Protein AF-A0A950MM00-F1 (afdb_monomer_lite)

Foldseek 3Di:
DDDDDPPPPDDDDDPPDDPVVVLVVCVVVVQFDADPVGDTHGDPPPDPDDPQQPDEDDCDPVCNVPDPDDNRHD

Sequence (74 aa):
MLTVSPQLKAARIFENLSPAELYEHALARGEGVFGADGQLLVDTGEHTGRSPNDKFFVREPSSEAHIAWGKTNK

Radius of gyration: 20.84 Å; chains: 1; bounding box: 42×49×41 Å

pLDDT: mean 91.72, std 13.13, range [42.5, 98.44]

Secondary structure (DSSP, 8-state):
---------PPPP--S--HHHHHHHHHHTTS-EE-TTS-EE---TT--S--GGG------TTTGGGS--SSS--

Structure (mmCIF, N/CA/C/O backbone):
data_AF-A0A950MM00-F1
#
_entry.id   AF-A0A950MM00-F1
#
loop_
_atom_site.group_PDB
_atom_site.id
_atom_site.type_symbol
_atom_site.label_atom_id
_atom_site.label_alt_id
_atom_site.label_comp_id
_atom_site.label_asym_id
_atom_site.label_entity_id
_atom_site.label_seq_id
_atom_site.pdbx_PDB_ins_code
_atom_site.Cartn_x
_atom_site.Cartn_y
_atom_site.Cartn_z
_atom_site.occupancy
_atom_site.B_iso_or_equiv
_atom_site.auth_seq_id
_atom_site.auth_comp_id
_atom_site.auth_asym_id
_atom_site.auth_atom_id
_atom_site.pdbx_PDB_model_num
ATOM 1 N N . MET A 1 1 ? 22.868 41.094 3.835 1.00 42.50 1 MET A N 1
ATOM 2 C CA . MET A 1 1 ? 21.550 40.862 3.213 1.00 42.50 1 MET A CA 1
ATOM 3 C C . MET A 1 1 ? 21.170 39.423 3.529 1.00 42.50 1 MET A C 1
ATOM 5 O O . MET A 1 1 ? 21.841 38.515 3.064 1.00 42.50 1 MET A O 1
ATOM 9 N N . LEU A 1 2 ? 20.232 39.239 4.458 1.00 46.84 2 LEU A N 1
ATOM 10 C CA . LEU A 1 2 ? 19.719 37.938 4.894 1.00 46.84 2 LEU A CA 1
ATOM 11 C C . LEU A 1 2 ? 18.920 37.289 3.762 1.00 46.84 2 LEU A C 1
ATOM 13 O O . LEU A 1 2 ? 18.029 37.942 3.230 1.00 46.84 2 LEU A O 1
ATOM 17 N N . THR A 1 3 ? 19.112 35.998 3.497 1.00 47.28 3 THR A N 1
ATOM 18 C CA . THR A 1 3 ? 17.955 35.096 3.392 1.00 47.28 3 THR A CA 1
ATOM 19 C C . THR A 1 3 ? 18.367 33.710 3.871 1.00 47.28 3 THR A C 1
ATOM 21 O O . THR A 1 3 ? 19.206 33.038 3.282 1.00 47.28 3 THR A O 1
ATOM 24 N N . VAL A 1 4 ? 17.809 33.345 5.017 1.00 55.69 4 VAL A N 1
ATOM 25 C CA . VAL A 1 4 ? 17.900 32.032 5.642 1.00 55.69 4 VAL A CA 1
ATOM 26 C C . VAL A 1 4 ? 17.186 31.036 4.727 1.00 55.69 4 VAL A C 1
ATOM 28 O O . VAL A 1 4 ? 16.034 31.266 4.362 1.00 55.69 4 VAL A O 1
ATOM 31 N N . SER A 1 5 ? 17.868 29.954 4.341 1.00 65.75 5 SER A N 1
ATOM 32 C CA . SER A 1 5 ? 17.242 28.797 3.694 1.00 65.75 5 SER A CA 1
ATOM 33 C C . SER A 1 5 ? 16.044 28.342 4.531 1.00 65.75 5 SER A C 1
ATOM 35 O O . SER A 1 5 ? 16.195 28.255 5.751 1.00 65.75 5 SER A O 1
ATOM 37 N N . PRO A 1 6 ? 14.874 28.043 3.941 1.00 67.56 6 PRO A N 1
ATOM 38 C CA . PRO A 1 6 ? 13.729 27.595 4.719 1.00 67.56 6 PRO A CA 1
ATOM 39 C C . PRO A 1 6 ? 14.121 26.331 5.488 1.00 67.56 6 PRO A C 1
ATOM 41 O O . PRO A 1 6 ? 14.450 25.308 4.889 1.00 67.56 6 PRO A O 1
ATOM 44 N N . GLN A 1 7 ? 14.131 26.401 6.822 1.00 64.44 7 GLN A N 1
ATOM 45 C CA . GLN A 1 7 ? 14.221 25.204 7.646 1.00 64.44 7 GLN A CA 1
ATOM 46 C C . GLN A 1 7 ? 12.999 24.343 7.322 1.00 64.44 7 GLN A C 1
ATOM 48 O O . GLN A 1 7 ? 11.876 24.669 7.708 1.00 64.44 7 GLN A O 1
ATOM 53 N N . LEU A 1 8 ? 13.222 23.248 6.596 1.00 69.75 8 LEU A N 1
ATOM 54 C CA . LEU A 1 8 ? 12.254 22.170 6.461 1.00 69.75 8 LEU A CA 1
ATOM 55 C C . LEU A 1 8 ? 11.909 21.698 7.873 1.00 69.75 8 LEU A C 1
ATOM 57 O O . LEU A 1 8 ? 12.722 21.076 8.555 1.00 69.75 8 LEU A O 1
ATOM 61 N N . LYS A 1 9 ? 10.703 22.031 8.334 1.00 68.88 9 LYS A N 1
ATOM 62 C CA . LYS A 1 9 ? 10.153 21.424 9.540 1.00 68.88 9 LYS A CA 1
ATOM 63 C C . LYS A 1 9 ? 9.934 19.952 9.218 1.00 68.88 9 LYS A C 1
ATOM 65 O O . LYS A 1 9 ? 9.039 19.619 8.445 1.00 68.88 9 LYS A O 1
ATOM 70 N N . ALA A 1 10 ? 10.771 19.089 9.780 1.00 76.38 10 ALA A N 1
ATOM 71 C CA . ALA A 1 10 ? 10.563 17.657 9.679 1.00 76.38 10 ALA A CA 1
ATOM 72 C C . ALA A 1 10 ? 9.197 17.312 10.290 1.00 76.38 10 ALA A C 1
ATOM 74 O O . ALA A 1 10 ? 8.858 17.777 11.385 1.00 76.38 10 ALA A O 1
ATOM 75 N N . ALA A 1 11 ? 8.405 16.522 9.568 1.00 85.56 11 ALA A N 1
ATOM 76 C CA . ALA A 1 11 ? 7.229 15.892 10.145 1.00 85.56 11 ALA A CA 1
ATOM 77 C C . ALA A 1 11 ? 7.654 15.007 11.328 1.00 85.56 11 ALA A C 1
ATOM 79 O O . ALA A 1 11 ? 8.793 14.537 11.392 1.00 85.56 11 ALA A O 1
ATOM 80 N N . ARG A 1 12 ? 6.742 14.782 12.279 1.00 91.19 12 ARG A N 1
ATOM 81 C CA . ARG A 1 12 ? 6.999 13.837 13.370 1.00 91.19 12 ARG A CA 1
ATOM 82 C C . ARG A 1 12 ? 7.210 12.442 12.777 1.00 91.19 12 ARG A C 1
ATOM 84 O O . ARG A 1 12 ? 6.385 11.990 11.987 1.00 91.19 12 ARG A O 1
ATOM 91 N N . ILE A 1 13 ? 8.295 11.786 13.178 1.00 93.31 13 ILE A N 1
ATOM 92 C CA . ILE A 1 13 ? 8.627 10.421 12.767 1.00 93.31 13 ILE A CA 1
ATOM 93 C C . ILE A 1 13 ? 8.115 9.461 13.842 1.00 93.31 13 ILE A C 1
ATOM 95 O O . ILE A 1 13 ? 8.357 9.680 15.029 1.00 93.31 13 ILE A O 1
ATOM 99 N N . PHE A 1 14 ? 7.406 8.420 13.414 1.00 94.94 14 PHE A N 1
ATOM 100 C CA . PHE A 1 14 ? 7.002 7.292 14.246 1.00 94.94 14 PHE A CA 1
ATOM 101 C C . PHE A 1 14 ? 7.615 6.028 13.639 1.00 94.94 14 PHE A C 1
ATOM 103 O O . PHE A 1 14 ? 7.383 5.743 12.465 1.00 94.94 14 PHE A O 1
ATOM 110 N N . GLU A 1 15 ? 8.421 5.298 14.403 1.00 96.62 15 GLU A N 1
ATOM 111 C CA . GLU A 1 15 ? 9.177 4.145 13.905 1.00 96.62 15 GLU A CA 1
ATOM 112 C C . GLU A 1 15 ? 8.606 2.845 14.472 1.00 96.62 15 GLU A C 1
ATOM 114 O O . GLU A 1 15 ? 8.343 2.763 15.667 1.00 96.62 15 GLU A O 1
ATOM 119 N N . ASN A 1 16 ? 8.449 1.823 13.621 1.00 97.12 16 ASN A N 1
ATOM 120 C CA . ASN A 1 16 ? 8.073 0.456 14.012 1.00 97.12 16 ASN A CA 1
ATOM 121 C C . ASN A 1 16 ? 6.846 0.356 14.941 1.00 97.12 16 ASN A C 1
ATOM 123 O O . ASN A 1 16 ? 6.820 -0.484 15.841 1.00 97.12 16 ASN A O 1
ATOM 127 N N . LEU A 1 17 ? 5.839 1.204 14.715 1.00 98.00 17 LEU A N 1
ATOM 128 C CA . LEU A 1 17 ? 4.580 1.173 15.456 1.00 98.00 17 LEU A CA 1
ATOM 129 C C . LEU A 1 17 ? 3.946 -0.220 15.411 1.00 98.00 17 LEU A C 1
ATOM 131 O O . LEU A 1 17 ? 3.942 -0.899 14.378 1.00 98.00 17 LEU A O 1
ATOM 135 N N . SER A 1 18 ? 3.358 -0.621 16.530 1.00 98.44 18 SER A N 1
ATOM 136 C CA . SER A 1 18 ? 2.501 -1.796 16.592 1.00 98.44 18 SER A CA 1
ATOM 137 C C . SER A 1 18 ? 1.237 -1.608 15.736 1.00 98.44 18 SER A C 1
ATOM 139 O O . SER A 1 18 ? 0.816 -0.477 15.467 1.00 98.44 18 SER A O 1
ATOM 141 N N . PRO A 1 19 ? 0.556 -2.700 15.340 1.00 97.44 19 PRO A N 1
ATOM 142 C CA . PRO A 1 19 ? -0.725 -2.599 14.642 1.00 97.44 19 PRO A CA 1
ATOM 143 C C . PRO A 1 19 ? -1.778 -1.767 15.392 1.00 97.44 19 PRO A C 1
ATOM 145 O O . PRO A 1 19 ? -2.542 -1.052 14.752 1.00 97.44 19 PRO A O 1
ATOM 148 N N . ALA A 1 20 ? -1.799 -1.821 16.729 1.00 97.25 20 ALA A N 1
ATOM 149 C CA . ALA A 1 20 ? -2.733 -1.046 17.547 1.00 97.25 20 ALA A CA 1
ATOM 150 C C . ALA A 1 20 ? -2.476 0.465 17.431 1.00 97.25 20 ALA A C 1
ATOM 152 O O . ALA A 1 20 ? -3.398 1.228 17.154 1.00 97.25 20 ALA A O 1
ATOM 153 N N . GLU A 1 21 ? -1.214 0.887 17.538 1.00 98.06 21 GLU A N 1
ATOM 154 C CA . GLU A 1 21 ? -0.835 2.294 17.363 1.00 98.06 21 GLU A CA 1
ATOM 155 C C . GLU A 1 21 ? -1.167 2.790 15.944 1.00 98.06 21 GLU A C 1
ATOM 157 O O . GLU A 1 21 ? -1.668 3.900 15.773 1.00 98.06 21 GLU A O 1
ATOM 162 N N . LEU A 1 22 ? -0.962 1.960 14.911 1.00 98.06 22 LEU A N 1
ATOM 163 C CA . LEU A 1 22 ? -1.342 2.305 13.534 1.00 98.06 22 LEU A CA 1
ATOM 164 C C . LEU A 1 22 ? -2.857 2.523 13.379 1.00 98.06 22 LEU A C 1
ATOM 166 O O . LEU A 1 22 ? -3.265 3.460 12.690 1.00 98.06 22 LEU A O 1
ATOM 170 N N . TYR A 1 23 ? -3.686 1.701 14.030 1.00 97.75 23 TY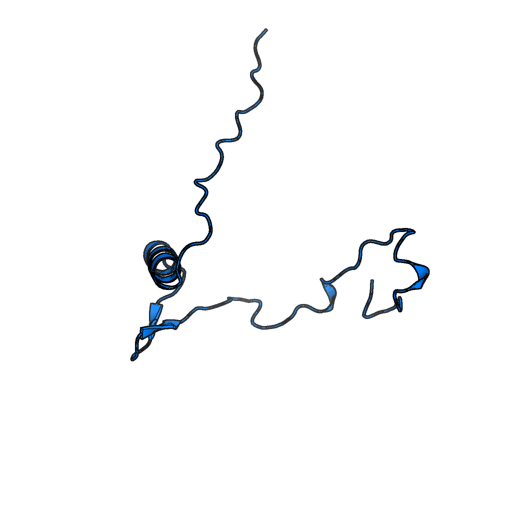R A N 1
ATOM 171 C CA . TYR A 1 23 ? -5.144 1.872 14.037 1.00 97.75 23 TYR A CA 1
ATOM 172 C C . TYR A 1 23 ? -5.543 3.199 14.683 1.00 97.75 23 TYR A C 1
ATOM 174 O O . TYR A 1 23 ? -6.321 3.956 14.102 1.00 97.75 23 TYR A O 1
ATOM 182 N N . GLU A 1 24 ? -4.982 3.511 15.852 1.00 97.19 24 GLU A N 1
ATOM 183 C CA . GLU A 1 24 ? -5.247 4.767 16.560 1.00 97.19 24 GLU A CA 1
ATOM 184 C C . GLU A 1 24 ? -4.886 5.983 15.704 1.00 97.19 24 GLU A C 1
ATOM 186 O O . GLU A 1 24 ? -5.672 6.928 15.605 1.00 97.19 24 GLU A O 1
ATOM 191 N N . HIS A 1 25 ? -3.739 5.942 15.019 1.00 97.50 25 HIS A N 1
ATOM 192 C CA . HIS A 1 25 ? -3.334 7.002 14.102 1.00 97.50 25 HIS A CA 1
ATOM 193 C C . HIS A 1 25 ? -4.295 7.169 12.920 1.00 97.50 25 HIS A C 1
ATOM 195 O O . HIS A 1 25 ? -4.676 8.303 12.620 1.00 97.50 25 HIS A O 1
ATOM 201 N N . ALA A 1 26 ? -4.698 6.079 12.260 1.00 97.88 26 ALA A N 1
ATOM 202 C CA . ALA A 1 26 ? -5.618 6.133 11.123 1.00 97.88 26 ALA A CA 1
ATOM 203 C C . ALA A 1 26 ? -6.993 6.690 11.533 1.00 97.88 26 ALA A C 1
ATOM 205 O O . ALA A 1 26 ? -7.542 7.567 10.863 1.00 97.88 26 ALA A O 1
ATOM 206 N N . LEU A 1 27 ? -7.520 6.243 12.677 1.00 97.75 27 LEU A N 1
ATOM 207 C CA . LEU A 1 27 ? -8.807 6.694 13.212 1.00 97.75 27 LEU A CA 1
ATOM 208 C C . LEU A 1 27 ? -8.761 8.161 13.652 1.00 97.75 27 LEU A C 1
ATOM 210 O O . LEU A 1 27 ? -9.647 8.934 13.297 1.00 97.75 27 LEU A O 1
ATOM 214 N N . ALA A 1 28 ? -7.707 8.576 14.364 1.00 97.44 28 ALA A N 1
ATOM 215 C CA . ALA A 1 28 ? -7.526 9.967 14.784 1.00 97.44 28 ALA A CA 1
ATOM 216 C C . ALA A 1 28 ? -7.395 10.935 13.594 1.00 97.44 28 ALA A C 1
ATOM 218 O O . ALA A 1 28 ? -7.718 12.116 13.722 1.00 97.44 28 ALA A O 1
ATOM 219 N N . ARG A 1 29 ? -6.930 10.441 12.438 1.00 97.31 29 ARG A N 1
ATOM 220 C CA . ARG A 1 29 ? -6.825 11.196 11.180 1.00 97.31 29 ARG A CA 1
ATOM 221 C C . ARG A 1 29 ? -8.078 11.116 10.304 1.00 97.31 29 ARG A C 1
ATOM 223 O O . ARG A 1 29 ? -8.137 11.816 9.298 1.00 97.31 29 ARG A O 1
ATOM 230 N N . GLY A 1 30 ? -9.066 10.299 10.670 1.00 97.50 30 GLY A N 1
ATOM 231 C CA . GLY A 1 30 ? -10.270 10.081 9.865 1.00 97.50 30 GLY A CA 1
ATOM 232 C C . GLY A 1 30 ? -10.013 9.320 8.559 1.00 97.50 30 GLY A C 1
ATOM 233 O O . GLY A 1 30 ? -10.774 9.472 7.610 1.00 97.50 30 GLY A O 1
ATOM 234 N N . GLU A 1 31 ? -8.947 8.520 8.492 1.00 98.19 31 GLU A N 1
ATOM 235 C CA . GLU A 1 31 ? -8.549 7.750 7.298 1.00 98.19 31 GLU A CA 1
ATOM 236 C C . GLU A 1 31 ? -9.251 6.385 7.205 1.00 98.19 31 GLU A C 1
ATOM 238 O O . GLU A 1 31 ? -9.059 5.639 6.247 1.00 98.19 31 GLU A O 1
ATOM 243 N N . GLY A 1 32 ? -10.078 6.051 8.195 1.00 96.81 32 GLY A N 1
ATOM 244 C CA . GLY A 1 32 ? -10.874 4.834 8.225 1.00 96.81 32 GLY A CA 1
ATOM 245 C C . GLY A 1 32 ? -11.862 4.823 9.385 1.00 96.81 32 GLY A C 1
ATOM 246 O O . GLY A 1 32 ? -11.917 5.755 10.190 1.00 96.81 32 GLY A O 1
ATOM 247 N N . VAL A 1 33 ? -12.643 3.749 9.468 1.00 97.50 33 VAL A N 1
ATOM 248 C CA . VAL A 1 33 ? -13.631 3.511 10.531 1.00 97.50 33 VAL A CA 1
ATOM 249 C C . VAL A 1 33 ? -13.555 2.070 11.025 1.00 97.50 33 VAL A C 1
ATOM 251 O O . VAL A 1 33 ? -13.051 1.192 10.326 1.00 97.50 33 VAL A O 1
ATOM 254 N N . PHE A 1 34 ? -14.081 1.807 12.220 1.00 97.12 34 PHE A N 1
ATOM 255 C CA . PHE A 1 34 ? -14.216 0.437 12.703 1.00 97.12 34 PHE A CA 1
ATOM 256 C C . PHE A 1 34 ? -15.359 -0.303 12.005 1.00 97.12 34 PHE A C 1
ATOM 258 O O . PHE A 1 34 ? -16.477 0.201 11.898 1.00 97.12 34 PHE A O 1
ATOM 265 N N . GLY A 1 35 ? -15.071 -1.529 11.575 1.00 96.44 35 GLY A N 1
ATOM 266 C CA . GLY A 1 35 ? -16.074 -2.534 11.249 1.00 96.44 35 GLY A CA 1
ATOM 267 C C . GLY A 1 35 ? -16.687 -3.160 12.504 1.00 96.44 35 GLY A C 1
ATOM 268 O O . GLY A 1 35 ? -16.248 -2.903 13.625 1.00 96.44 35 GLY A O 1
ATOM 269 N N . ALA A 1 36 ? -17.694 -4.013 12.305 1.00 95.44 36 ALA A N 1
ATOM 270 C CA . ALA A 1 36 ? -18.465 -4.620 13.393 1.00 95.44 36 ALA A CA 1
ATOM 271 C C . ALA A 1 36 ? -17.602 -5.408 14.396 1.00 95.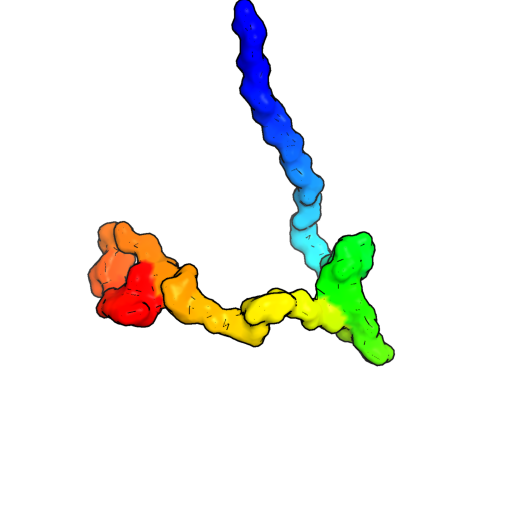44 36 ALA A C 1
ATOM 273 O O . ALA A 1 36 ? -17.888 -5.385 15.589 1.00 95.44 36 ALA A O 1
ATOM 274 N N . ASP A 1 37 ? -16.520 -6.031 13.922 1.00 95.81 37 ASP A N 1
ATOM 275 C CA . ASP A 1 37 ? -15.647 -6.889 14.727 1.00 95.81 37 ASP A CA 1
ATOM 276 C C . ASP A 1 37 ? -14.227 -6.304 14.860 1.00 95.81 37 ASP A C 1
ATOM 278 O O . ASP A 1 37 ? -13.247 -7.028 15.03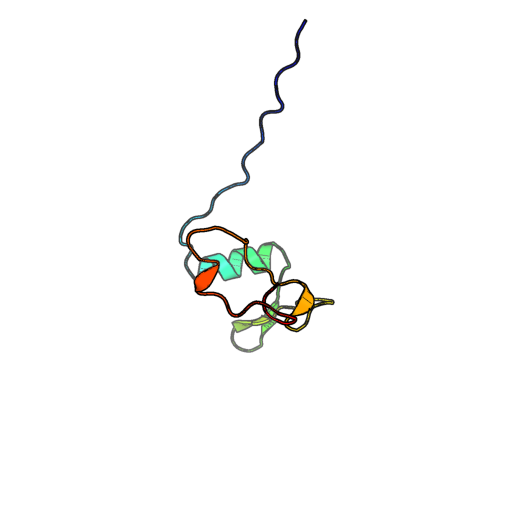6 1.00 95.81 37 ASP A O 1
ATOM 282 N N . GLY A 1 38 ? -14.099 -4.977 14.749 1.00 92.81 38 GLY A N 1
ATOM 283 C CA . GLY A 1 38 ? -12.848 -4.264 15.012 1.00 92.81 38 GLY A CA 1
ATOM 284 C C . GLY A 1 38 ? -11.856 -4.206 13.849 1.00 92.81 38 GLY A C 1
ATOM 285 O O . GLY A 1 38 ? -10.721 -3.792 14.060 1.00 92.81 38 GLY A O 1
ATOM 286 N N . GLN A 1 39 ? -12.247 -4.570 12.622 1.00 96.62 39 GLN A N 1
ATOM 287 C CA . GLN A 1 39 ? -11.426 -4.316 11.430 1.00 96.62 39 GLN A CA 1
ATOM 288 C C . GLN A 1 39 ? -11.335 -2.816 11.140 1.00 96.62 39 GLN A C 1
ATOM 290 O O . GLN A 1 39 ? -12.310 -2.090 11.330 1.00 96.62 39 GLN A O 1
ATOM 295 N N . LEU A 1 40 ? -10.209 -2.365 10.590 1.00 97.81 40 LEU A N 1
ATOM 296 C CA . LEU A 1 40 ? -10.118 -1.039 9.987 1.00 97.81 40 LEU A CA 1
ATOM 297 C C . LEU A 1 40 ? -10.682 -1.081 8.560 1.00 97.81 40 LEU A C 1
ATOM 299 O O . LEU A 1 40 ? -10.107 -1.714 7.674 1.00 97.81 40 LEU A O 1
ATOM 303 N N . LEU A 1 41 ? -11.810 -0.410 8.342 1.00 97.94 41 LEU A N 1
ATOM 304 C CA . LEU A 1 41 ? -12.408 -0.207 7.025 1.00 97.94 41 LEU A CA 1
ATOM 305 C C . LEU A 1 41 ? -11.884 1.103 6.430 1.00 97.94 41 LEU A C 1
ATOM 307 O O . LEU A 1 41 ? -11.921 2.138 7.097 1.00 97.94 41 LEU A O 1
ATOM 311 N N . VAL A 1 42 ? -11.416 1.058 5.181 1.00 97.81 42 VAL A N 1
ATOM 312 C CA . VAL A 1 42 ? -10.828 2.200 4.461 1.00 97.81 42 VAL A CA 1
ATOM 313 C C . VAL A 1 42 ? -11.418 2.321 3.057 1.00 97.81 42 VAL A C 1
ATOM 315 O O . VAL A 1 42 ? -11.811 1.317 2.462 1.00 97.81 42 VAL A O 1
ATOM 318 N N . ASP A 1 43 ? -11.440 3.540 2.522 1.00 97.56 43 ASP A N 1
ATOM 319 C CA . ASP A 1 43 ? -11.797 3.834 1.132 1.00 97.56 43 ASP A CA 1
ATOM 320 C C . ASP A 1 43 ? -10.559 4.375 0.399 1.00 97.56 43 ASP A C 1
ATOM 322 O O . ASP A 1 43 ? -9.964 5.371 0.810 1.00 97.56 43 ASP A O 1
ATOM 326 N N . THR A 1 44 ? -10.146 3.703 -0.676 1.00 96.94 44 THR A N 1
ATOM 327 C CA . THR A 1 44 ? -8.996 4.108 -1.505 1.00 96.94 44 THR A CA 1
ATOM 328 C C . THR A 1 44 ? -9.343 5.209 -2.512 1.00 96.94 44 THR A C 1
ATOM 330 O O . THR A 1 44 ? -8.474 5.647 -3.267 1.00 96.94 44 THR A O 1
ATOM 333 N N . GLY A 1 45 ? -10.604 5.646 -2.559 1.00 97.12 45 GLY A N 1
ATOM 334 C CA . GLY A 1 45 ? -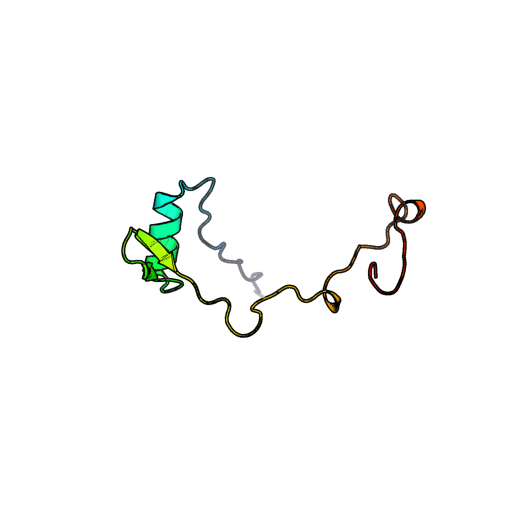11.100 6.662 -3.474 1.00 97.12 45 GLY A CA 1
ATOM 335 C C . GLY A 1 45 ? -11.107 6.180 -4.924 1.00 97.12 45 GLY A C 1
ATOM 336 O O . GLY A 1 45 ? -11.490 5.053 -5.226 1.00 97.12 45 GLY A O 1
ATOM 337 N N . GLU A 1 46 ? -10.666 7.043 -5.839 1.00 97.62 46 GLU A N 1
ATOM 338 C CA . GLU A 1 46 ? -10.719 6.805 -7.288 1.00 97.62 46 GLU A CA 1
ATOM 339 C C . GLU A 1 46 ? -9.925 5.566 -7.743 1.00 97.62 46 GLU A C 1
ATOM 341 O O . GLU A 1 46 ? -10.320 4.867 -8.677 1.00 97.62 46 GLU A O 1
ATOM 346 N N . HIS A 1 47 ? -8.807 5.262 -7.081 1.00 96.94 47 HIS A N 1
ATOM 347 C CA . HIS A 1 47 ? -7.905 4.183 -7.481 1.00 96.94 47 HIS A CA 1
ATOM 348 C C . HIS A 1 47 ? -8.142 2.913 -6.658 1.00 96.94 47 HIS A C 1
ATOM 350 O O . HIS A 1 47 ? -7.357 2.553 -5.785 1.00 96.94 47 HIS A O 1
ATOM 356 N N . THR A 1 48 ? -9.211 2.185 -6.982 1.00 97.44 48 THR A N 1
ATOM 357 C CA . THR A 1 48 ? -9.609 0.941 -6.291 1.00 97.44 48 THR A CA 1
ATOM 358 C C . THR A 1 48 ? -8.844 -0.307 -6.755 1.00 97.44 48 THR A C 1
ATOM 360 O O . THR A 1 48 ? -9.238 -1.439 -6.471 1.00 97.44 48 THR A O 1
ATOM 363 N N . GLY A 1 49 ? -7.774 -0.134 -7.531 1.00 96.94 49 GLY A N 1
ATOM 364 C CA . GLY A 1 49 ? -7.006 -1.215 -8.135 1.00 96.94 49 GLY A CA 1
ATOM 365 C C . GLY A 1 49 ? -5.616 -0.757 -8.561 1.00 96.94 49 GLY A C 1
ATOM 366 O O . GLY A 1 49 ? -5.207 0.374 -8.320 1.00 96.94 49 GLY A O 1
ATOM 367 N N . ARG A 1 50 ? -4.862 -1.649 -9.210 1.00 97.25 50 ARG A N 1
ATOM 368 C CA . ARG A 1 50 ? -3.554 -1.279 -9.768 1.00 97.25 50 ARG A CA 1
ATOM 369 C C . ARG A 1 50 ? -3.744 -0.318 -10.941 1.00 97.25 50 ARG A C 1
ATOM 371 O O . ARG A 1 50 ? -4.651 -0.533 -11.739 1.00 97.25 50 ARG A O 1
ATOM 378 N N . SER A 1 51 ? -2.800 0.605 -11.110 1.00 96.25 51 SER A N 1
ATOM 379 C CA . SER A 1 51 ? -2.634 1.421 -12.320 1.00 96.25 51 SER A CA 1
ATOM 380 C C . SER A 1 51 ? -1.409 0.928 -13.100 1.00 96.25 51 SER A C 1
ATOM 382 O O . SER A 1 51 ? -0.308 1.448 -12.924 1.00 96.25 51 SER A O 1
ATOM 384 N N . PRO A 1 52 ? -1.524 -0.124 -13.942 1.00 95.50 52 PRO A N 1
ATOM 385 C CA . PRO A 1 52 ? -0.352 -0.811 -14.490 1.00 95.50 52 PRO A CA 1
ATOM 386 C C . PRO A 1 52 ? 0.497 0.072 -15.404 1.00 95.50 52 PRO A C 1
ATOM 388 O O . PRO A 1 52 ? 1.672 -0.211 -15.608 1.00 95.50 52 PRO A O 1
ATOM 391 N N . ASN A 1 53 ? -0.101 1.124 -15.967 1.00 95.69 53 ASN A N 1
ATOM 392 C CA . ASN A 1 53 ? 0.585 2.051 -16.858 1.00 95.69 53 ASN A CA 1
ATOM 393 C C . ASN A 1 53 ? 1.489 3.054 -16.131 1.00 95.69 53 ASN A C 1
ATOM 395 O O . ASN A 1 53 ? 2.325 3.641 -16.818 1.00 95.69 53 ASN A O 1
ATOM 399 N N . ASP A 1 54 ? 1.350 3.187 -14.807 1.00 96.88 54 ASP A N 1
ATOM 400 C CA . ASP A 1 54 ? 2.093 4.134 -13.961 1.00 96.88 54 ASP A CA 1
ATOM 401 C C . ASP A 1 54 ? 3.258 3.472 -13.207 1.00 96.88 54 ASP A C 1
ATOM 403 O O . ASP A 1 54 ? 3.920 4.091 -12.375 1.00 96.88 54 ASP A O 1
ATOM 407 N N . LYS A 1 55 ? 3.532 2.196 -13.498 1.00 96.88 55 LYS A N 1
ATOM 408 C CA . LYS A 1 55 ? 4.678 1.459 -12.966 1.00 96.88 55 LYS A CA 1
ATOM 409 C C . LYS A 1 55 ? 5.816 1.452 -13.987 1.00 96.88 55 LYS A C 1
ATOM 411 O O . LYS A 1 55 ? 5.632 1.014 -15.121 1.00 96.88 55 LYS A O 1
ATOM 416 N N . PHE A 1 56 ? 7.001 1.851 -13.536 1.00 97.25 56 PHE A N 1
ATOM 417 C CA . PHE A 1 56 ? 8.214 1.955 -14.347 1.00 97.25 56 PHE A CA 1
ATOM 418 C C . PHE A 1 56 ? 9.397 1.299 -13.642 1.00 97.25 56 PHE A C 1
ATOM 420 O O . PHE A 1 56 ? 9.427 1.208 -12.412 1.00 97.25 56 PHE A O 1
ATOM 427 N N . PHE A 1 57 ? 10.374 0.857 -14.422 1.00 97.44 57 PHE A N 1
ATOM 428 C CA . PHE A 1 57 ? 11.705 0.538 -13.931 1.00 97.44 57 PHE A CA 1
ATOM 429 C C . PHE A 1 57 ? 12.670 1.651 -14.322 1.00 97.44 57 PHE A C 1
ATOM 431 O O . PHE A 1 57 ? 12.604 2.200 -15.419 1.00 97.44 57 PHE A O 1
ATOM 438 N N . VAL A 1 58 ? 13.599 1.978 -13.424 1.00 97.69 58 VAL A N 1
ATOM 439 C CA . VAL A 1 58 ? 14.712 2.852 -13.792 1.00 97.69 58 VAL A CA 1
ATOM 440 C C . VAL A 1 58 ? 15.593 2.089 -14.772 1.00 97.69 58 VAL A C 1
ATOM 442 O O . VAL A 1 58 ? 15.994 0.956 -14.512 1.00 97.69 58 VAL A O 1
ATOM 445 N N . ARG A 1 59 ? 15.889 2.712 -15.909 1.00 96.50 59 ARG A N 1
ATOM 446 C CA . ARG A 1 59 ? 16.797 2.139 -16.894 1.00 96.50 59 ARG A CA 1
ATOM 447 C C . ARG A 1 59 ? 18.233 2.447 -16.493 1.00 96.50 59 ARG A C 1
ATOM 449 O O . ARG A 1 59 ? 18.713 3.558 -16.705 1.00 96.50 59 ARG A O 1
ATOM 456 N N . GLU A 1 60 ? 18.894 1.466 -15.892 1.00 97.81 60 GLU A N 1
ATOM 457 C CA . GLU A 1 60 ? 20.274 1.576 -15.421 1.00 97.81 60 GLU A CA 1
ATOM 458 C C . GLU A 1 60 ? 21.147 0.406 -15.912 1.00 97.81 60 GLU A C 1
ATOM 460 O O . GLU A 1 60 ? 20.644 -0.710 -16.082 1.00 97.81 60 GLU A O 1
ATOM 465 N N . PRO A 1 61 ? 22.465 0.612 -16.106 1.00 98.19 61 PRO A N 1
ATOM 466 C CA . PRO A 1 61 ? 23.337 -0.408 -16.696 1.00 98.19 61 PRO A CA 1
ATOM 467 C C . PRO A 1 61 ? 23.408 -1.729 -15.919 1.00 98.19 61 PRO A C 1
ATOM 469 O O . PRO A 1 61 ? 23.600 -2.783 -16.519 1.00 98.19 61 PRO A O 1
ATOM 472 N N . SER A 1 62 ? 23.260 -1.688 -14.593 1.00 98.00 62 SER A N 1
ATOM 473 C CA . SER A 1 62 ? 23.345 -2.861 -13.711 1.00 98.00 62 SER A CA 1
ATOM 474 C C . SER A 1 62 ? 22.206 -3.865 -13.921 1.00 98.00 62 SER A C 1
ATOM 476 O O . SER A 1 62 ? 22.378 -5.046 -13.627 1.00 98.00 62 SER A O 1
ATOM 478 N N . SER A 1 63 ? 21.050 -3.415 -14.416 1.00 97.06 63 SER A N 1
ATOM 479 C CA . SER A 1 63 ? 19.836 -4.230 -14.540 1.00 97.06 63 SER A CA 1
ATOM 480 C C . SER A 1 63 ? 19.269 -4.284 -15.959 1.00 97.06 63 SER A C 1
ATOM 482 O O . SER A 1 63 ? 18.443 -5.150 -16.250 1.00 97.06 63 SER A O 1
ATOM 484 N N . GLU A 1 64 ? 19.738 -3.428 -16.872 1.00 97.38 64 GLU A N 1
ATOM 485 C CA . GLU A 1 64 ? 19.162 -3.272 -18.210 1.00 97.38 64 GLU A CA 1
ATOM 486 C C . GLU A 1 64 ? 19.075 -4.580 -19.003 1.00 97.38 64 GLU A C 1
ATOM 488 O O . GLU A 1 64 ? 18.043 -4.857 -19.614 1.00 97.38 64 GLU A O 1
ATOM 493 N N . ALA A 1 65 ? 20.116 -5.412 -18.958 1.00 97.75 65 ALA A N 1
ATOM 494 C CA . ALA A 1 65 ? 20.150 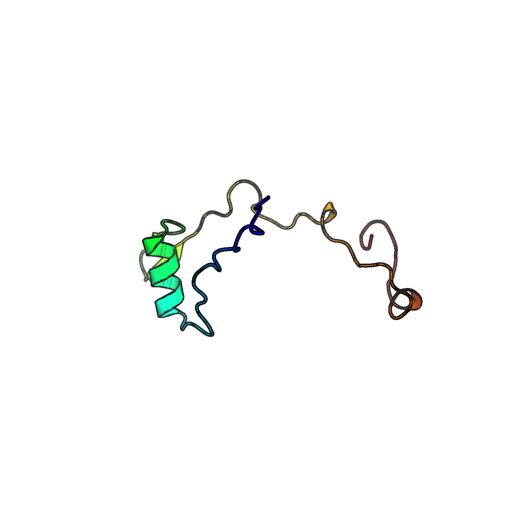-6.679 -19.689 1.00 97.75 65 ALA A CA 1
ATOM 495 C C . ALA A 1 65 ? 19.240 -7.766 -19.083 1.00 97.75 65 ALA A C 1
ATOM 497 O O . ALA A 1 65 ? 18.994 -8.793 -19.715 1.00 97.75 65 ALA A O 1
ATOM 498 N N . HIS A 1 66 ? 18.753 -7.561 -17.857 1.00 97.69 66 HIS A N 1
ATOM 499 C CA . HIS A 1 66 ? 17.973 -8.540 -17.101 1.00 97.69 66 HIS A CA 1
ATOM 500 C C . HIS A 1 66 ? 16.468 -8.250 -17.112 1.00 97.69 66 HIS A C 1
ATOM 502 O O . HIS A 1 66 ? 15.676 -9.096 -16.692 1.00 97.69 66 HIS A O 1
ATOM 508 N N . ILE A 1 67 ? 16.053 -7.080 -17.601 1.00 97.62 67 ILE A N 1
ATOM 509 C CA . ILE A 1 67 ? 14.647 -6.683 -17.660 1.00 97.62 67 ILE A CA 1
ATOM 510 C C . ILE A 1 67 ? 14.080 -6.979 -19.051 1.00 97.62 67 ILE A C 1
ATOM 512 O O . ILE A 1 67 ? 14.612 -6.566 -20.078 1.00 97.62 67 ILE A O 1
ATOM 516 N N . ALA A 1 68 ? 12.939 -7.669 -19.086 1.00 97.50 68 ALA A N 1
ATOM 517 C CA . ALA A 1 68 ? 12.169 -7.876 -20.308 1.00 97.50 68 ALA A CA 1
ATOM 518 C C . ALA A 1 68 ? 11.400 -6.595 -20.676 1.00 97.50 68 ALA A C 1
ATOM 520 O O . ALA A 1 68 ? 10.222 -6.456 -20.332 1.00 97.50 68 ALA A O 1
ATOM 521 N N . TRP A 1 69 ? 12.080 -5.646 -21.319 1.00 97.62 69 TRP A N 1
ATOM 522 C CA . TRP A 1 69 ? 11.525 -4.348 -21.714 1.00 97.62 69 TRP A CA 1
ATOM 523 C C . TRP A 1 69 ? 10.358 -4.476 -22.698 1.00 97.62 69 TRP A C 1
ATOM 525 O O . TRP A 1 69 ? 10.357 -5.325 -23.590 1.00 97.62 69 TRP A O 1
ATOM 535 N N . GLY A 1 70 ? 9.358 -3.606 -22.558 1.00 95.38 70 GLY A N 1
ATOM 536 C CA . GLY A 1 70 ? 8.211 -3.568 -23.460 1.00 95.38 70 GLY A CA 1
ATOM 537 C C . GLY A 1 70 ? 7.027 -2.807 -22.874 1.00 95.38 70 GLY A C 1
ATOM 538 O O . GLY A 1 70 ? 7.166 -2.027 -21.940 1.00 95.38 70 GLY A O 1
ATOM 539 N N . LYS A 1 71 ? 5.820 -3.065 -23.391 1.00 94.50 71 LYS A N 1
ATOM 540 C 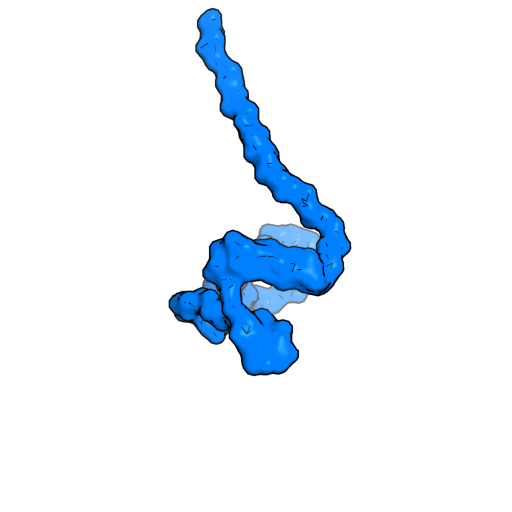CA . LYS A 1 71 ? 4.595 -2.355 -22.970 1.00 94.50 71 LYS A CA 1
ATOM 541 C C . LYS A 1 71 ? 4.345 -2.404 -21.453 1.00 94.50 71 LYS A C 1
ATOM 543 O O . LYS A 1 71 ? 3.821 -1.442 -20.899 1.00 94.50 71 LYS A O 1
ATOM 548 N N . THR A 1 72 ? 4.698 -3.517 -20.811 1.00 95.06 72 THR A N 1
ATOM 549 C CA . THR A 1 72 ? 4.474 -3.759 -19.375 1.00 95.06 72 THR A CA 1
ATOM 550 C C . THR A 1 72 ? 5.636 -3.288 -18.500 1.00 95.06 72 THR A C 1
ATOM 552 O O . THR A 1 72 ? 5.421 -2.862 -17.368 1.00 95.06 72 THR A O 1
ATOM 555 N N . ASN A 1 73 ? 6.865 -3.385 -19.006 1.00 96.12 73 ASN A N 1
ATOM 556 C CA . ASN A 1 73 ? 8.076 -2.977 -18.303 1.00 96.12 73 ASN A CA 1
ATOM 557 C C . ASN A 1 73 ? 8.670 -1.807 -19.080 1.00 96.12 73 ASN A C 1
ATOM 559 O O . ASN A 1 73 ? 9.424 -2.014 -20.034 1.00 96.12 73 ASN A O 1
ATOM 563 N N . LYS A 1 74 ? 8.223 -0.611 -18.704 1.00 90.31 74 LYS A N 1
ATOM 564 C CA . LYS A 1 74 ? 8.692 0.665 -19.234 1.00 90.31 74 LYS A CA 1
ATOM 565 C C . LYS A 1 74 ? 9.812 1.204 -18.363 1.00 90.31 74 LYS A C 1
ATOM 567 O O . LYS A 1 74 ? 9.721 0.988 -17.131 1.00 90.31 74 LYS A O 1
#